Protein AF-X5DN24-F1 (afdb_monomer_lite)

Sequence (142 aa):
MTTPAQIRKAALALPDAVEVETWVFAVRGAPFATVTPEKILQTPGGEDIALDDVNGMESNALVRQGWFAVAPDELAERLRTADKAVAGQVGDLPRAIGTPATRALVERGITCLADLQGVAVDELASWHGVGPRAVRILGESR

Radius of gyration: 16.72 Å; chains: 1; bounding box: 38×26×44 Å

Foldseek 3Di:
DADLVLLVVLQVLAPQWDDPDVQFIDHPPHTAWGQDPQQWIDGVVDDTHHRVPDDSVVSSVSSVVSCLVPPDPVLNVLLVVLVPDFQPPFEQHHSQQGSQLRSLCSSVVRRDLVVCVPPDLVNLCPGPSRHPRNSVVSVVPD

Secondary structure (DSSP, 8-state):
---HHHHHHHHTTSTTEEEEETTEEEETTEEEEEE-TT-EEE-TTSPPEETTTS-HHHHHHHHHHHHHHHS-HHHHHHHHHHHH--TTSSTT--GGGHHHHHHHHHHTT--SGGGGTT--HHHHHHSTT--HHHHHHHHHH-

Organism: NCBI:txid1404245

pLDDT: mean 93.76, std 3.54, range [73.56, 98.5]

Structure (mmCIF, N/CA/C/O backbone):
data_AF-X5DN24-F1
#
_entry.id   AF-X5DN24-F1
#
loop_
_atom_site.group_PDB
_atom_site.id
_atom_site.type_symbol
_atom_site.label_atom_id
_atom_site.label_alt_id
_atom_site.label_comp_id
_atom_site.label_asym_id
_atom_site.label_entity_id
_atom_site.label_seq_id
_atom_site.pdbx_PDB_ins_code
_atom_site.Cartn_x
_atom_site.Cartn_y
_atom_site.Cartn_z
_atom_site.occupancy
_atom_site.B_iso_or_equiv
_atom_site.auth_seq_id
_atom_site.auth_comp_id
_atom_site.auth_asym_id
_atom_site.auth_atom_id
_atom_site.pdbx_PDB_model_num
ATOM 1 N N . MET A 1 1 ? 18.661 7.229 -7.196 1.00 77.56 1 MET A N 1
ATOM 2 C CA . MET A 1 1 ? 19.169 5.850 -7.161 1.00 77.56 1 MET A CA 1
ATOM 3 C C . MET A 1 1 ? 18.294 4.998 -6.260 1.00 77.56 1 MET A C 1
ATOM 5 O O . MET A 1 1 ? 18.286 5.178 -5.040 1.00 77.56 1 MET A O 1
ATOM 9 N N . THR A 1 2 ? 17.519 4.126 -6.892 1.00 91.50 2 THR A N 1
ATOM 10 C CA . THR A 1 2 ? 16.589 3.183 -6.265 1.00 91.50 2 THR A CA 1
ATOM 11 C C . THR A 1 2 ? 17.184 1.776 -6.305 1.00 91.50 2 THR A C 1
ATOM 13 O O . THR A 1 2 ? 17.982 1.449 -7.175 1.00 91.50 2 THR A O 1
ATOM 16 N N . THR A 1 3 ? 16.819 0.921 -5.357 1.00 94.62 3 THR A N 1
ATOM 17 C CA . THR A 1 3 ? 17.264 -0.477 -5.291 1.00 94.62 3 THR A CA 1
ATOM 18 C C . THR A 1 3 ? 16.116 -1.441 -5.603 1.00 94.62 3 THR A C 1
ATOM 20 O O . THR A 1 3 ? 14.968 -1.137 -5.269 1.00 94.62 3 THR A O 1
ATOM 23 N N . PRO A 1 4 ? 16.391 -2.646 -6.139 1.00 95.00 4 PRO A N 1
ATOM 24 C CA . PRO A 1 4 ? 15.361 -3.673 -6.320 1.00 95.00 4 PRO A CA 1
ATOM 25 C C . PRO A 1 4 ? 14.586 -3.984 -5.028 1.00 95.00 4 PRO A C 1
ATOM 27 O O . PRO A 1 4 ? 13.371 -4.152 -5.044 1.00 95.00 4 PRO A O 1
ATOM 30 N N . ALA A 1 5 ? 15.261 -3.965 -3.872 1.00 95.06 5 ALA A N 1
ATOM 31 C CA . ALA A 1 5 ? 14.620 -4.166 -2.572 1.00 95.06 5 ALA A CA 1
ATOM 32 C C . ALA A 1 5 ? 13.584 -3.076 -2.230 1.00 95.06 5 ALA A C 1
ATOM 34 O O . ALA A 1 5 ? 12.564 -3.373 -1.607 1.00 95.06 5 ALA A O 1
ATOM 35 N N . GLN A 1 6 ? 13.814 -1.826 -2.648 1.00 94.94 6 GLN A N 1
ATOM 36 C CA . GLN A 1 6 ? 12.824 -0.754 -2.502 1.00 94.94 6 GLN A CA 1
ATOM 37 C C . GLN A 1 6 ? 11.612 -0.986 -3.408 1.00 94.94 6 GLN A C 1
ATOM 39 O O . GLN A 1 6 ? 10.492 -0.810 -2.934 1.00 94.94 6 GLN A O 1
ATOM 44 N N . ILE A 1 7 ? 11.815 -1.466 -4.642 1.00 97.12 7 ILE A N 1
ATOM 45 C CA . ILE A 1 7 ? 10.712 -1.855 -5.536 1.00 97.12 7 ILE A CA 1
ATOM 46 C C . ILE A 1 7 ? 9.885 -2.974 -4.916 1.00 97.12 7 ILE A C 1
ATOM 48 O O . ILE A 1 7 ? 8.671 -2.844 -4.809 1.00 97.12 7 ILE A O 1
ATOM 52 N N . ARG A 1 8 ? 10.536 -4.034 -4.425 1.00 97.25 8 ARG A N 1
ATOM 53 C CA . ARG A 1 8 ? 9.859 -5.147 -3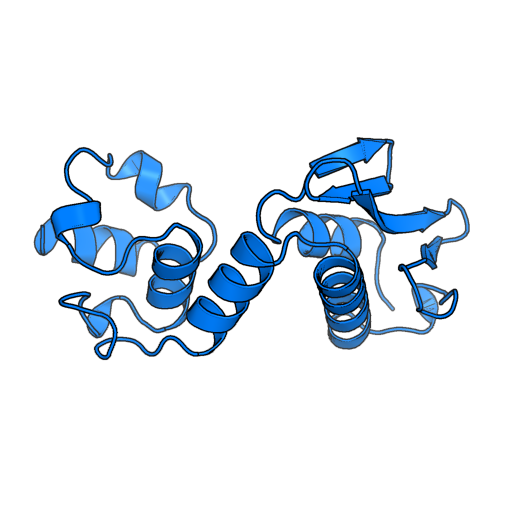.747 1.00 97.25 8 ARG A CA 1
ATOM 54 C C . ARG A 1 8 ? 9.019 -4.670 -2.572 1.00 97.25 8 ARG A C 1
ATOM 56 O O . ARG A 1 8 ? 7.861 -5.054 -2.446 1.00 97.25 8 ARG A O 1
ATOM 63 N N . LYS A 1 9 ? 9.580 -3.797 -1.732 1.00 95.12 9 LYS A N 1
ATOM 64 C CA . LYS A 1 9 ? 8.849 -3.203 -0.609 1.00 95.12 9 LYS A CA 1
ATOM 65 C C . LYS A 1 9 ? 7.635 -2.397 -1.080 1.00 95.12 9 LYS A C 1
ATOM 67 O O . LYS A 1 9 ? 6.581 -2.500 -0.463 1.00 95.12 9 LYS A O 1
ATOM 72 N N . ALA A 1 10 ? 7.784 -1.588 -2.126 1.00 94.94 10 ALA A N 1
ATOM 73 C CA . ALA A 1 10 ? 6.706 -0.759 -2.655 1.00 94.94 10 ALA A CA 1
ATOM 74 C C . ALA A 1 10 ? 5.598 -1.596 -3.309 1.00 94.94 10 ALA A C 1
ATOM 76 O O . ALA A 1 10 ? 4.422 -1.363 -3.046 1.00 94.94 10 ALA A O 1
ATOM 77 N N . ALA A 1 11 ? 5.972 -2.595 -4.109 1.00 96.81 11 ALA A N 1
ATOM 78 C CA . ALA A 1 11 ? 5.046 -3.479 -4.799 1.00 96.81 11 ALA A CA 1
ATOM 79 C C . ALA A 1 11 ? 4.228 -4.318 -3.810 1.00 96.81 11 ALA A C 1
ATOM 81 O O . ALA A 1 11 ? 3.006 -4.331 -3.894 1.00 96.81 11 ALA A O 1
ATOM 82 N N . LEU A 1 12 ? 4.879 -4.942 -2.824 1.00 95.38 12 LEU A N 1
ATOM 83 C CA . LEU A 1 12 ? 4.209 -5.775 -1.815 1.00 95.38 12 LEU A CA 1
ATOM 84 C C . LEU A 1 12 ? 3.396 -4.974 -0.784 1.00 95.38 12 LEU A C 1
ATOM 86 O O . LEU A 1 12 ? 2.680 -5.564 0.020 1.00 95.38 12 LEU A O 1
ATOM 90 N N . ALA A 1 13 ? 3.500 -3.643 -0.782 1.00 91.62 13 ALA A N 1
ATOM 91 C CA . ALA A 1 13 ? 2.627 -2.787 0.017 1.00 91.62 13 ALA A CA 1
ATOM 92 C C . ALA A 1 13 ? 1.265 -2.538 -0.655 1.00 91.62 13 ALA A C 1
ATOM 94 O O . ALA A 1 13 ? 0.364 -2.007 -0.007 1.00 91.62 13 ALA A O 1
ATOM 95 N N . LEU A 1 14 ? 1.111 -2.882 -1.939 1.00 93.44 14 LEU A N 1
ATOM 96 C CA . LEU A 1 14 ? -0.137 -2.687 -2.671 1.00 93.44 14 LEU A CA 1
ATOM 97 C C . LEU A 1 14 ? -1.133 -3.829 -2.395 1.00 93.44 14 LEU A C 1
ATOM 99 O O . LEU A 1 14 ? -0.720 -4.962 -2.138 1.00 93.44 14 LEU A O 1
ATOM 103 N N . PRO A 1 15 ? -2.451 -3.563 -2.452 1.00 91.94 15 PRO A N 1
ATOM 104 C CA . PRO A 1 15 ? -3.466 -4.578 -2.179 1.00 91.94 15 PRO A CA 1
ATOM 105 C C . PRO A 1 15 ? -3.382 -5.775 -3.138 1.00 91.94 15 PRO A C 1
ATOM 107 O O . PRO A 1 15 ? -3.169 -5.599 -4.340 1.00 91.94 15 PRO A O 1
ATOM 110 N N . ASP A 1 16 ? -3.568 -6.984 -2.598 1.00 93.12 16 ASP A N 1
ATOM 111 C CA . ASP A 1 16 ? -3.471 -8.283 -3.291 1.00 93.12 16 ASP A CA 1
ATOM 112 C C . ASP A 1 16 ? -2.184 -8.473 -4.128 1.00 93.12 16 ASP A C 1
ATOM 114 O O . ASP A 1 16 ? -2.142 -9.322 -5.024 1.00 93.12 16 ASP A O 1
ATOM 118 N N . ALA A 1 17 ? -1.134 -7.689 -3.860 1.00 96.25 17 ALA A N 1
ATOM 119 C CA . ALA A 1 17 ? 0.129 -7.802 -4.567 1.00 96.25 17 ALA A CA 1
ATOM 120 C C . ALA A 1 17 ? 0.943 -8.979 -4.029 1.00 96.25 17 ALA A C 1
ATOM 122 O O . ALA A 1 17 ? 1.188 -9.108 -2.827 1.00 96.25 17 ALA A O 1
ATOM 123 N N . VAL A 1 18 ? 1.403 -9.819 -4.946 1.00 97.06 18 VAL A N 1
ATOM 124 C CA . VAL A 1 18 ? 2.250 -10.973 -4.662 1.00 97.06 18 VAL A CA 1
ATOM 125 C C . VAL A 1 18 ? 3.462 -10.958 -5.576 1.00 97.06 18 VAL A C 1
ATOM 127 O O . VAL A 1 18 ? 3.416 -10.448 -6.693 1.00 97.06 18 VAL A O 1
ATOM 130 N N . GLU A 1 19 ? 4.555 -11.535 -5.102 1.00 97.69 19 GLU A N 1
ATOM 131 C CA . GLU A 1 19 ? 5.712 -11.835 -5.936 1.00 97.69 19 GLU A CA 1
ATOM 132 C C . GLU A 1 19 ? 5.555 -13.265 -6.461 1.00 97.69 19 GLU A C 1
ATOM 134 O O . GLU A 1 19 ? 5.602 -14.216 -5.680 1.00 97.69 19 GLU A O 1
ATOM 139 N N . VAL A 1 20 ? 5.280 -13.406 -7.759 1.00 96.75 20 VAL A N 1
ATOM 140 C CA . VAL A 1 20 ? 4.996 -14.709 -8.396 1.00 96.75 20 VAL A CA 1
ATOM 141 C C . VAL A 1 20 ? 6.267 -15.415 -8.853 1.00 96.75 20 VAL A C 1
ATOM 143 O O . VAL A 1 20 ? 6.353 -16.638 -8.806 1.00 96.75 20 VAL A O 1
ATOM 146 N N . GLU A 1 21 ? 7.269 -14.632 -9.232 1.00 94.75 21 GLU A N 1
ATOM 147 C CA . GLU A 1 21 ? 8.629 -15.059 -9.533 1.00 94.75 21 GLU A CA 1
ATOM 148 C C . GLU A 1 21 ? 9.586 -14.016 -8.961 1.00 94.75 21 GLU A C 1
ATOM 150 O O . GLU A 1 21 ? 9.171 -12.915 -8.599 1.00 94.75 21 GLU A O 1
ATOM 155 N N . THR A 1 22 ? 10.874 -14.345 -8.867 1.00 95.44 22 THR A N 1
ATOM 156 C CA . THR A 1 22 ? 11.867 -13.409 -8.322 1.00 95.44 22 THR A CA 1
ATOM 157 C C . THR A 1 22 ? 11.834 -12.097 -9.106 1.00 95.44 22 THR A C 1
ATOM 159 O O . THR A 1 22 ? 12.113 -12.094 -10.302 1.00 95.44 22 THR A O 1
ATOM 162 N N . TRP A 1 23 ? 11.495 -11.003 -8.418 1.00 97.31 23 TRP A N 1
ATOM 163 C CA . TRP A 1 23 ? 11.319 -9.659 -8.985 1.00 97.31 23 TRP A CA 1
ATOM 164 C C . TRP A 1 23 ? 10.133 -9.451 -9.937 1.00 97.31 23 TRP A C 1
ATOM 166 O O . TRP A 1 23 ? 10.065 -8.396 -10.568 1.00 97.31 23 TRP A O 1
ATOM 176 N N . VAL A 1 24 ? 9.186 -10.389 -10.008 1.00 98.06 24 VAL A N 1
ATOM 177 C CA . VAL A 1 24 ? 7.940 -10.250 -10.778 1.00 98.06 24 VAL A CA 1
ATOM 178 C C . VAL A 1 24 ? 6.771 -10.094 -9.813 1.00 98.06 24 VAL A C 1
ATOM 180 O O . VAL A 1 24 ? 6.404 -11.027 -9.094 1.00 98.06 24 VAL A O 1
ATOM 183 N N . PHE A 1 25 ? 6.163 -8.911 -9.814 1.00 98.50 25 PHE A N 1
ATOM 184 C CA . PHE A 1 25 ? 5.051 -8.562 -8.939 1.00 98.50 25 PHE A CA 1
ATOM 185 C C . PHE A 1 25 ? 3.743 -8.553 -9.718 1.00 98.50 25 PHE A C 1
ATOM 187 O O . PHE A 1 25 ? 3.632 -7.911 -10.766 1.00 98.50 25 PHE A O 1
ATOM 194 N N . ALA A 1 26 ? 2.746 -9.254 -9.190 1.00 98.25 26 ALA A N 1
ATOM 195 C CA . ALA A 1 26 ? 1.444 -9.413 -9.811 1.00 98.25 26 ALA A CA 1
ATOM 196 C C . ALA A 1 26 ? 0.311 -9.128 -8.825 1.00 98.25 26 ALA A C 1
ATOM 198 O O . ALA A 1 26 ? 0.444 -9.341 -7.621 1.00 98.25 26 ALA A O 1
ATOM 199 N N . VAL A 1 27 ? -0.822 -8.674 -9.353 1.00 97.88 27 VAL A N 1
ATOM 200 C CA . VAL A 1 27 ? -2.082 -8.520 -8.625 1.00 97.88 27 VAL A CA 1
ATOM 201 C C . VAL A 1 27 ? -3.110 -9.423 -9.288 1.00 97.88 27 VAL A C 1
ATOM 203 O O . VAL A 1 27 ? -3.334 -9.345 -10.493 1.00 97.88 27 VAL A O 1
ATOM 206 N N . ARG A 1 28 ? -3.682 -10.356 -8.520 1.00 94.88 28 ARG A N 1
ATOM 207 C CA . ARG A 1 28 ? -4.612 -11.389 -9.030 1.00 94.88 28 ARG A CA 1
ATOM 208 C C . ARG A 1 28 ? -4.122 -12.105 -10.301 1.00 94.88 28 ARG A C 1
ATOM 210 O O . ARG A 1 28 ? -4.893 -12.373 -11.216 1.00 94.88 28 ARG A O 1
ATOM 217 N N . GLY A 1 29 ? -2.824 -12.411 -10.345 1.00 95.06 29 GLY A N 1
ATOM 218 C CA . GLY A 1 29 ? -2.177 -13.103 -11.464 1.00 95.06 29 GLY A CA 1
ATOM 219 C C . GLY A 1 29 ? -1.773 -12.212 -12.643 1.00 95.06 29 GLY A C 1
ATOM 220 O O . GLY A 1 29 ? -1.098 -12.705 -13.540 1.00 95.06 29 GLY A O 1
ATOM 221 N N . ALA A 1 30 ? -2.119 -10.920 -12.643 1.00 97.25 30 ALA A N 1
ATOM 222 C CA . ALA A 1 30 ? -1.690 -9.967 -13.664 1.00 97.25 30 ALA A CA 1
ATOM 223 C C . ALA A 1 30 ? -0.390 -9.254 -13.235 1.00 97.25 30 ALA A C 1
ATOM 225 O O . ALA A 1 30 ? -0.408 -8.544 -12.222 1.00 97.25 30 ALA A O 1
ATOM 226 N N . PRO A 1 31 ? 0.736 -9.421 -13.958 1.00 97.81 31 PRO A N 1
ATOM 227 C CA . PRO A 1 31 ? 1.982 -8.722 -13.655 1.00 97.81 31 PRO A CA 1
ATOM 228 C C . PRO A 1 31 ? 1.821 -7.209 -13.799 1.00 97.81 31 PRO A C 1
ATOM 230 O O . PRO A 1 31 ? 1.294 -6.730 -14.802 1.00 97.81 31 PRO A O 1
ATOM 233 N N . PHE A 1 32 ? 2.302 -6.461 -12.811 1.00 98.31 32 PHE A N 1
ATOM 234 C CA . PHE A 1 32 ? 2.206 -5.001 -12.781 1.00 98.31 32 PHE A CA 1
ATOM 235 C C . PHE A 1 32 ? 3.546 -4.286 -12.587 1.00 98.31 32 PHE A C 1
ATOM 237 O O . PHE A 1 32 ? 3.651 -3.093 -12.868 1.00 98.31 32 PHE A O 1
ATOM 244 N N . ALA A 1 33 ? 4.567 -4.997 -12.111 1.00 98.25 33 ALA A N 1
ATOM 245 C CA . ALA A 1 33 ? 5.932 -4.500 -12.033 1.00 98.25 33 ALA A CA 1
ATOM 246 C C . ALA A 1 33 ? 6.911 -5.672 -12.136 1.00 98.25 33 ALA A C 1
ATOM 248 O O . ALA A 1 33 ? 6.738 -6.679 -11.452 1.00 98.25 33 ALA A O 1
ATOM 249 N N . THR A 1 34 ? 7.947 -5.528 -12.956 1.00 98.25 34 THR A N 1
ATOM 250 C CA . THR A 1 34 ? 9.056 -6.487 -13.053 1.00 98.25 34 THR A CA 1
ATOM 251 C C . THR A 1 34 ? 10.379 -5.745 -12.925 1.00 98.25 34 THR A C 1
ATOM 253 O O . THR A 1 34 ? 10.526 -4.672 -13.507 1.00 98.25 34 THR A O 1
ATOM 256 N N . VAL A 1 35 ? 11.334 -6.285 -12.163 1.00 97.94 35 VAL A N 1
ATOM 257 C CA . VAL A 1 35 ? 12.716 -5.776 -12.141 1.00 97.94 35 VAL A CA 1
ATOM 258 C C . VAL A 1 35 ? 13.641 -6.794 -12.792 1.00 97.94 35 VAL A C 1
ATOM 260 O O . VAL A 1 35 ? 13.784 -7.909 -12.294 1.00 97.94 35 VAL A O 1
ATOM 263 N N . THR A 1 36 ? 14.286 -6.414 -13.894 1.00 97.00 36 THR A N 1
ATOM 264 C CA . THR A 1 36 ? 15.233 -7.296 -14.590 1.00 97.00 36 THR A CA 1
ATOM 265 C C . THR A 1 36 ? 16.566 -7.409 -13.829 1.00 97.00 36 THR A C 1
ATOM 267 O O . THR A 1 36 ? 16.873 -6.563 -12.977 1.00 97.00 36 THR A O 1
ATOM 270 N N . PRO A 1 37 ? 17.411 -8.416 -14.131 1.00 95.12 37 PRO A N 1
ATOM 271 C CA . PRO A 1 37 ? 18.764 -8.519 -13.573 1.00 95.12 37 PRO A CA 1
ATOM 272 C C . PRO A 1 37 ? 19.636 -7.276 -13.820 1.00 95.12 37 PRO A C 1
ATOM 274 O O . PRO A 1 37 ? 20.472 -6.930 -12.985 1.00 95.12 37 PRO A O 1
ATOM 277 N N . GLU A 1 38 ? 19.398 -6.565 -14.922 1.00 96.06 38 GLU A N 1
ATOM 278 C CA . GLU A 1 38 ? 20.060 -5.310 -15.306 1.00 96.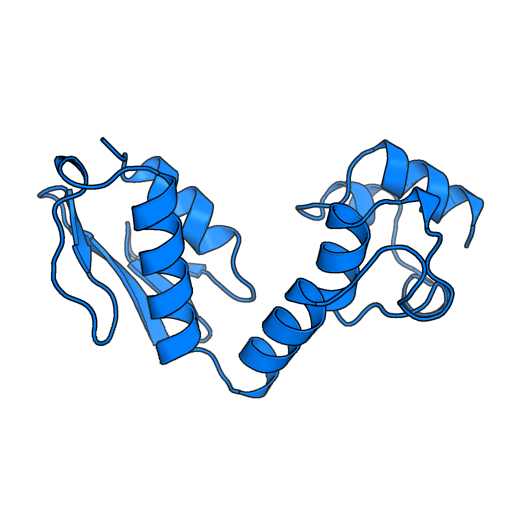06 38 GLU A CA 1
ATOM 279 C C . GLU A 1 38 ? 19.526 -4.090 -14.536 1.00 96.06 38 GLU A C 1
ATOM 281 O O . GLU A 1 38 ? 19.898 -2.958 -14.838 1.00 96.06 38 GLU A O 1
ATOM 286 N N . LYS A 1 39 ? 18.680 -4.306 -13.517 1.00 96.00 39 LYS A N 1
ATOM 287 C CA . LYS A 1 39 ? 18.021 -3.267 -12.712 1.00 96.00 39 LYS A CA 1
ATOM 288 C C . LYS A 1 39 ? 17.144 -2.333 -13.545 1.00 96.00 39 LYS A C 1
ATOM 290 O O . LYS A 1 39 ? 17.129 -1.123 -13.316 1.00 96.00 39 LYS A O 1
ATOM 295 N N . ILE A 1 40 ? 16.387 -2.894 -14.476 1.00 97.62 40 ILE A N 1
ATOM 296 C CA . ILE A 1 40 ? 15.385 -2.157 -15.245 1.00 97.62 40 ILE A CA 1
ATOM 297 C C . ILE A 1 40 ? 14.013 -2.446 -14.640 1.00 97.62 40 ILE A C 1
ATOM 299 O O . ILE A 1 40 ? 13.658 -3.608 -14.454 1.00 97.62 40 ILE A O 1
ATOM 303 N N . LEU A 1 41 ? 13.263 -1.397 -14.301 1.00 97.75 41 LEU A N 1
ATOM 304 C CA . LEU A 1 41 ? 11.863 -1.484 -13.899 1.00 97.75 41 LEU A CA 1
ATOM 305 C C . LEU A 1 41 ? 10.980 -1.444 -15.144 1.00 97.75 41 LEU A C 1
ATOM 307 O O . LEU A 1 41 ? 11.023 -0.476 -15.900 1.00 97.75 41 LEU A O 1
ATOM 311 N N . GLN A 1 42 ? 10.147 -2.466 -15.295 1.00 98.12 42 GLN A N 1
ATOM 312 C CA . GLN A 1 42 ? 9.151 -2.576 -16.354 1.00 98.12 42 GLN A CA 1
ATOM 313 C C . GLN A 1 42 ? 7.755 -2.574 -15.728 1.00 98.12 42 GLN A C 1
ATOM 315 O O . GLN A 1 42 ? 7.498 -3.321 -14.777 1.00 98.12 42 GLN A O 1
ATOM 320 N N . THR A 1 43 ? 6.845 -1.752 -16.250 1.00 97.75 43 THR A N 1
ATOM 321 C CA . THR A 1 43 ? 5.443 -1.685 -15.809 1.00 97.75 43 THR A CA 1
ATOM 322 C C . THR A 1 43 ? 4.498 -1.687 -17.017 1.00 97.75 43 THR A C 1
ATOM 324 O O . THR A 1 43 ? 4.865 -1.201 -18.088 1.00 97.75 43 THR A O 1
ATOM 327 N N . PRO A 1 44 ? 3.272 -2.232 -16.901 1.00 95.94 44 PRO A N 1
ATOM 328 C CA . PRO A 1 44 ? 2.314 -2.236 -18.002 1.00 95.94 44 PRO A CA 1
ATOM 329 C C . PRO A 1 44 ? 2.000 -0.824 -18.505 1.00 95.94 44 PRO A C 1
ATOM 331 O O . PRO A 1 44 ? 1.562 0.035 -17.740 1.00 95.94 44 PRO A O 1
ATOM 334 N N . GLY A 1 45 ? 2.213 -0.592 -19.803 1.00 89.81 45 GLY A N 1
ATOM 335 C CA . GLY A 1 45 ? 1.982 0.708 -20.440 1.00 89.81 45 GLY A CA 1
ATOM 336 C C . GLY A 1 45 ? 2.977 1.806 -20.044 1.00 89.81 45 GLY A C 1
ATOM 337 O O . GLY A 1 45 ? 2.768 2.957 -20.424 1.00 89.81 45 GLY A O 1
ATOM 338 N N . GLY A 1 46 ? 4.023 1.471 -19.283 1.00 90.25 46 GLY A N 1
ATOM 339 C CA . GLY A 1 46 ? 5.144 2.351 -18.966 1.00 90.25 46 GLY A CA 1
ATOM 340 C C . GLY A 1 46 ? 6.349 2.104 -19.872 1.00 90.25 46 GLY A C 1
ATOM 341 O O . GLY A 1 46 ? 6.396 1.127 -20.618 1.00 90.25 46 GLY A O 1
ATOM 342 N N . GLU A 1 47 ? 7.324 3.004 -19.796 1.00 93.12 47 GLU A N 1
ATOM 343 C CA . GLU A 1 47 ? 8.640 2.806 -20.402 1.00 93.12 47 GLU A CA 1
ATOM 344 C C . GLU A 1 47 ? 9.543 1.992 -19.466 1.00 93.12 47 GLU A C 1
ATOM 346 O O . GLU A 1 47 ? 9.406 2.045 -18.241 1.00 93.12 47 GLU A O 1
ATOM 351 N N . ASP A 1 48 ? 10.486 1.264 -20.057 1.00 96.62 48 ASP A N 1
ATOM 352 C CA . ASP A 1 48 ? 11.531 0.546 -19.335 1.00 96.62 48 ASP A CA 1
ATOM 353 C C . ASP A 1 48 ? 12.533 1.552 -18.758 1.00 96.62 48 ASP A C 1
ATOM 355 O O . ASP A 1 48 ? 13.196 2.281 -19.498 1.00 96.62 48 ASP A O 1
ATOM 359 N N . ILE A 1 49 ? 12.650 1.601 -17.430 1.00 96.56 49 ILE A N 1
ATOM 360 C CA . ILE A 1 49 ? 13.441 2.628 -16.741 1.00 96.56 49 ILE A CA 1
ATOM 361 C C . ILE A 1 49 ? 1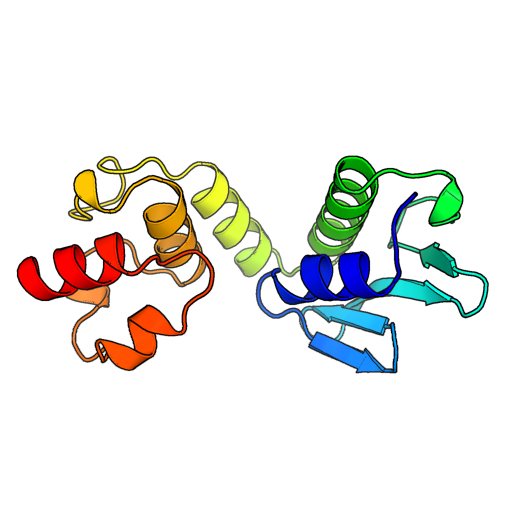4.508 1.980 -15.861 1.00 96.56 49 ILE A C 1
ATOM 363 O O . ILE A 1 49 ? 14.208 1.136 -15.016 1.00 96.56 49 ILE A O 1
ATOM 367 N N . ALA A 1 50 ? 15.764 2.402 -16.011 1.00 97.06 50 ALA A N 1
ATOM 368 C CA . ALA A 1 50 ? 16.840 1.953 -15.136 1.00 97.06 50 ALA A CA 1
ATOM 369 C C . ALA A 1 50 ? 16.642 2.489 -13.708 1.00 97.06 50 ALA A C 1
ATOM 371 O O . ALA A 1 50 ? 16.406 3.678 -13.489 1.00 97.06 50 ALA A O 1
ATOM 372 N N . LEU A 1 51 ? 16.788 1.624 -12.701 1.00 96.06 51 LEU A N 1
ATOM 373 C CA . LEU A 1 51 ? 16.613 2.001 -11.292 1.00 96.06 51 LEU A CA 1
ATOM 374 C C . LEU A 1 51 ? 17.633 3.040 -10.802 1.00 96.06 51 LEU A C 1
ATOM 376 O O . LEU A 1 51 ? 17.382 3.736 -9.809 1.00 96.06 51 LEU A O 1
ATOM 380 N N . ASP A 1 52 ? 18.773 3.148 -11.483 1.00 95.62 52 ASP A N 1
ATOM 381 C CA . ASP A 1 52 ? 19.798 4.137 -11.168 1.00 95.62 52 ASP A CA 1
ATOM 382 C C . ASP A 1 52 ? 19.356 5.563 -11.562 1.00 95.62 52 ASP A C 1
ATOM 384 O O . ASP A 1 52 ? 19.699 6.514 -10.850 1.00 95.62 52 ASP A O 1
ATOM 388 N N . ASP A 1 53 ? 18.483 5.686 -12.570 1.00 95.81 53 ASP A N 1
ATOM 389 C CA . ASP A 1 53 ? 17.983 6.956 -13.120 1.00 95.81 53 ASP A CA 1
ATOM 390 C C . ASP A 1 53 ? 16.744 7.501 -12.397 1.00 95.81 53 ASP A C 1
ATOM 392 O O . ASP A 1 53 ? 16.367 8.653 -12.595 1.00 95.81 53 ASP A O 1
ATOM 396 N N . VAL A 1 54 ? 16.129 6.708 -11.515 1.00 94.81 54 VAL A N 1
ATOM 397 C CA . VAL A 1 54 ? 14.957 7.123 -10.732 1.00 94.81 54 VAL A CA 1
ATOM 398 C C . VAL A 1 54 ? 15.239 7.189 -9.241 1.00 94.81 54 VAL A C 1
ATOM 400 O O . VAL A 1 54 ? 16.033 6.434 -8.653 1.00 94.81 54 VAL A O 1
ATOM 403 N N . ASN A 1 55 ? 14.555 8.110 -8.577 1.00 94.44 55 ASN A N 1
ATOM 404 C CA . ASN A 1 55 ? 14.518 8.163 -7.125 1.00 94.44 55 ASN A CA 1
ATOM 405 C C . ASN A 1 55 ? 13.393 7.278 -6.550 1.00 94.44 55 ASN A C 1
ATOM 407 O O . ASN A 1 55 ? 12.559 6.715 -7.264 1.00 94.44 55 ASN A O 1
ATOM 411 N N . GLY A 1 56 ? 13.382 7.134 -5.222 1.00 91.88 56 GLY A N 1
ATOM 412 C CA . GLY A 1 56 ? 12.412 6.279 -4.535 1.00 91.88 56 GLY A CA 1
ATOM 413 C C . GLY A 1 56 ? 10.958 6.735 -4.703 1.00 91.88 56 GLY A C 1
ATOM 414 O O . GLY A 1 56 ? 10.054 5.914 -4.671 1.00 91.88 56 GLY A O 1
ATOM 415 N N . MET A 1 57 ? 10.707 8.032 -4.887 1.00 92.88 57 MET A N 1
ATOM 416 C CA . MET A 1 57 ? 9.353 8.549 -5.095 1.00 92.88 57 MET A CA 1
ATOM 417 C C . MET A 1 57 ? 8.856 8.240 -6.508 1.00 92.88 57 MET A C 1
ATOM 419 O O . MET A 1 57 ? 7.739 7.756 -6.664 1.00 92.88 57 MET A O 1
ATOM 423 N N . GLU A 1 58 ? 9.696 8.479 -7.513 1.00 95.50 58 GLU A N 1
ATOM 424 C CA . GLU A 1 58 ? 9.384 8.215 -8.922 1.00 95.50 58 GLU A CA 1
ATOM 425 C C . GLU A 1 58 ? 9.141 6.726 -9.159 1.00 95.50 58 GLU A C 1
ATOM 427 O O . GLU A 1 58 ? 8.112 6.342 -9.706 1.00 95.50 58 GLU A O 1
ATOM 432 N N . SER A 1 59 ? 10.032 5.872 -8.659 1.00 95.75 59 SER A N 1
ATOM 433 C CA . SER A 1 59 ? 9.867 4.420 -8.759 1.00 95.75 59 SER A CA 1
ATOM 434 C C . SER A 1 59 ? 8.610 3.915 -8.046 1.00 95.75 59 SER A C 1
ATOM 436 O O . SER A 1 59 ? 7.869 3.116 -8.615 1.00 95.75 59 SER A O 1
ATOM 438 N N . ASN A 1 60 ? 8.302 4.415 -6.845 1.00 95.44 60 ASN A N 1
ATOM 439 C CA . ASN A 1 60 ? 7.049 4.078 -6.164 1.00 95.44 60 ASN A CA 1
ATOM 440 C C . ASN A 1 60 ? 5.821 4.503 -6.983 1.00 95.44 60 ASN A C 1
ATOM 442 O O . ASN A 1 60 ? 4.834 3.766 -7.032 1.00 95.44 60 ASN A O 1
ATOM 446 N N . ALA A 1 61 ? 5.870 5.679 -7.616 1.00 95.31 61 ALA A N 1
ATOM 447 C CA . ALA A 1 61 ? 4.789 6.167 -8.466 1.00 95.31 61 ALA A CA 1
ATOM 448 C C . ALA A 1 61 ? 4.600 5.274 -9.701 1.00 95.31 61 ALA A C 1
ATOM 450 O O . ALA A 1 61 ? 3.468 4.898 -9.996 1.00 95.31 61 ALA A O 1
ATOM 451 N N . LEU A 1 62 ? 5.690 4.862 -10.354 1.00 96.69 62 LEU A N 1
ATOM 452 C CA . LEU A 1 62 ? 5.663 3.945 -11.499 1.00 96.69 62 LEU A CA 1
ATOM 453 C C . LEU A 1 62 ? 5.087 2.576 -11.121 1.00 96.69 62 LEU A C 1
ATOM 455 O O . LEU A 1 62 ? 4.204 2.070 -11.808 1.00 96.69 62 LEU A O 1
ATOM 459 N N . VAL A 1 63 ? 5.526 2.001 -9.996 1.00 97.31 63 VAL A N 1
ATOM 460 C CA . VAL A 1 63 ? 4.996 0.727 -9.475 1.00 97.31 63 VAL A CA 1
ATOM 461 C C . VAL A 1 63 ? 3.496 0.839 -9.191 1.00 97.31 63 VAL A C 1
ATOM 463 O O . VAL A 1 63 ? 2.719 -0.036 -9.573 1.00 97.31 63 VAL A O 1
ATOM 466 N N . ARG A 1 64 ? 3.066 1.940 -8.560 1.00 96.06 64 ARG A N 1
ATOM 467 C CA . ARG A 1 64 ? 1.648 2.198 -8.274 1.00 96.06 64 ARG A CA 1
ATOM 468 C C . ARG A 1 64 ? 0.831 2.383 -9.554 1.00 96.06 64 ARG A C 1
ATOM 470 O O . ARG A 1 64 ? -0.282 1.871 -9.633 1.00 96.06 64 ARG A O 1
ATOM 477 N N . GLN A 1 65 ? 1.367 3.086 -10.550 1.00 96.38 65 GLN A N 1
ATOM 478 C CA . GLN A 1 65 ? 0.732 3.251 -11.857 1.00 96.38 65 GLN A CA 1
ATOM 479 C C . GLN A 1 65 ? 0.571 1.904 -12.568 1.00 96.38 65 GLN A C 1
ATOM 481 O O . GLN A 1 65 ? -0.524 1.605 -13.038 1.00 96.38 65 GLN A O 1
ATOM 486 N N . GLY A 1 66 ? 1.623 1.080 -12.587 1.00 97.50 66 GLY A N 1
ATOM 487 C CA . GLY A 1 66 ? 1.571 -0.269 -13.145 1.00 97.50 66 GLY A CA 1
ATOM 488 C C . GLY A 1 66 ? 0.486 -1.113 -12.481 1.00 97.50 66 GLY A C 1
ATOM 489 O O . GLY A 1 66 ? -0.302 -1.754 -13.171 1.00 97.50 66 GLY A O 1
ATOM 490 N N . TRP A 1 67 ? 0.375 -1.051 -11.149 1.00 97.81 67 TRP A N 1
ATOM 491 C CA . TRP A 1 67 ? -0.690 -1.741 -10.415 1.00 97.81 67 TRP A CA 1
ATOM 492 C C . TRP A 1 67 ? -2.079 -1.256 -10.830 1.00 97.81 67 TRP A C 1
ATOM 494 O O . TRP A 1 67 ? -2.924 -2.077 -11.165 1.00 97.81 67 TRP A O 1
ATOM 504 N N . PHE A 1 68 ? -2.315 0.059 -10.899 1.00 96.75 68 PHE A N 1
ATOM 505 C CA . PHE A 1 68 ? -3.610 0.594 -11.342 1.00 96.75 68 PHE A CA 1
ATOM 506 C C . PHE A 1 68 ? -3.957 0.247 -12.793 1.00 96.75 68 PHE A C 1
ATOM 508 O O . PHE A 1 68 ? -5.139 0.210 -13.123 1.00 96.75 68 PHE A O 1
ATOM 515 N N . ALA A 1 69 ? -2.961 0.004 -13.647 1.00 96.62 69 ALA A N 1
ATOM 516 C CA . ALA A 1 69 ? -3.183 -0.365 -15.041 1.00 96.62 69 ALA A CA 1
ATOM 517 C C . ALA A 1 69 ? -3.772 -1.777 -15.204 1.00 96.62 69 ALA A C 1
ATOM 519 O O . ALA A 1 69 ? -4.422 -2.043 -16.212 1.00 96.62 69 ALA A O 1
ATOM 520 N N . VAL A 1 70 ? -3.552 -2.675 -14.235 1.00 97.56 70 VAL A N 1
ATOM 521 C CA . VAL A 1 70 ? -3.988 -4.084 -14.323 1.00 97.56 70 VAL A CA 1
ATOM 522 C C . VAL A 1 70 ? -4.838 -4.558 -13.140 1.00 97.56 70 VAL A C 1
ATOM 524 O O . VAL A 1 70 ? -5.382 -5.661 -13.181 1.00 97.56 70 VAL A O 1
ATOM 527 N N . ALA A 1 71 ? -4.961 -3.759 -12.078 1.00 96.50 71 ALA A N 1
ATOM 528 C CA . ALA A 1 71 ? -5.765 -4.104 -10.915 1.00 96.50 71 ALA A CA 1
ATOM 529 C C . ALA A 1 71 ? -7.258 -4.208 -11.278 1.00 96.50 71 ALA A C 1
ATOM 531 O O . ALA A 1 71 ? -7.769 -3.363 -12.015 1.00 96.50 71 ALA A O 1
ATOM 532 N N . PRO A 1 72 ? -7.992 -5.187 -10.716 1.00 95.81 72 PRO A N 1
ATOM 533 C CA . PRO A 1 72 ? -9.444 -5.252 -10.861 1.00 95.81 72 PRO A CA 1
ATOM 534 C C . PRO A 1 72 ? -10.125 -3.968 -10.370 1.00 95.81 72 PRO A C 1
ATOM 536 O O . PRO A 1 72 ? -9.727 -3.424 -9.337 1.00 95.81 72 PRO A O 1
ATOM 539 N N . ASP A 1 73 ? -11.197 -3.540 -11.045 1.00 93.94 73 ASP A N 1
ATOM 540 C CA . ASP A 1 73 ? -11.897 -2.277 -10.754 1.00 93.94 73 ASP A CA 1
ATOM 541 C C . ASP A 1 73 ? -12.310 -2.132 -9.285 1.00 93.94 73 ASP A C 1
ATOM 543 O O . ASP A 1 73 ? -12.109 -1.077 -8.686 1.00 93.94 73 ASP A O 1
ATOM 547 N N . GLU A 1 74 ? -12.830 -3.204 -8.678 1.00 93.12 74 GLU A N 1
ATOM 548 C CA . GLU A 1 74 ? -13.214 -3.230 -7.262 1.00 93.12 74 GLU A CA 1
ATOM 549 C C . GLU A 1 74 ? -12.025 -2.899 -6.347 1.00 93.12 74 GLU A C 1
ATOM 551 O O . GLU A 1 74 ? -12.127 -2.084 -5.429 1.00 93.12 74 GLU A O 1
ATOM 556 N N . LEU A 1 75 ? -10.874 -3.516 -6.610 1.00 93.19 75 LEU A N 1
ATOM 557 C CA . LEU A 1 75 ? -9.678 -3.351 -5.794 1.00 93.19 75 LEU A CA 1
ATOM 558 C C . LEU A 1 75 ? -9.057 -1.969 -6.009 1.00 93.19 75 LEU A C 1
ATOM 560 O O . LEU A 1 75 ? -8.655 -1.306 -5.049 1.00 93.19 75 LEU A O 1
ATOM 564 N N . ALA A 1 76 ? -9.028 -1.513 -7.261 1.00 94.44 76 ALA A N 1
ATOM 565 C CA . ALA A 1 76 ? -8.579 -0.177 -7.610 1.00 94.44 76 ALA A CA 1
ATOM 566 C C . ALA A 1 76 ? -9.445 0.894 -6.933 1.00 94.44 76 ALA A C 1
ATOM 568 O O . ALA A 1 76 ? -8.911 1.853 -6.373 1.00 94.44 76 ALA A O 1
ATOM 569 N N . GLU A 1 77 ? -10.768 0.721 -6.920 1.00 93.44 77 GLU A N 1
ATOM 570 C CA . GLU A 1 77 ? -11.675 1.677 -6.288 1.00 93.44 77 GLU A CA 1
ATOM 571 C C . GLU A 1 77 ? -11.559 1.682 -4.764 1.00 93.44 77 GLU A C 1
ATOM 573 O O . GLU A 1 77 ? -11.564 2.754 -4.151 1.00 93.44 77 GLU A O 1
ATOM 578 N N . ARG A 1 78 ? -11.345 0.518 -4.142 1.00 90.44 78 ARG A N 1
ATOM 579 C CA . ARG A 1 78 ? -11.021 0.433 -2.710 1.00 90.44 78 ARG A CA 1
ATOM 580 C C . ARG A 1 78 ? -9.769 1.235 -2.367 1.00 90.44 78 ARG A C 1
ATOM 582 O O . ARG A 1 78 ? -9.799 2.032 -1.429 1.00 90.44 78 ARG A O 1
ATOM 589 N N . LEU A 1 79 ? -8.696 1.088 -3.146 1.00 92.25 79 LEU A N 1
ATOM 590 C CA . LEU A 1 79 ? -7.460 1.837 -2.914 1.00 92.25 79 LEU A CA 1
ATOM 591 C C . LEU A 1 79 ? -7.648 3.349 -3.141 1.00 92.25 79 LEU A C 1
ATOM 593 O O . LEU A 1 79 ? -7.175 4.151 -2.339 1.00 92.25 79 LEU A O 1
ATOM 597 N N . ARG A 1 80 ? -8.398 3.763 -4.174 1.00 93.44 80 ARG A N 1
ATOM 598 C CA . ARG A 1 80 ? -8.731 5.187 -4.398 1.00 93.44 80 ARG A CA 1
ATOM 599 C C . ARG A 1 80 ? -9.580 5.771 -3.272 1.00 93.44 80 ARG A C 1
ATOM 601 O O . ARG A 1 80 ? -9.394 6.931 -2.899 1.00 93.44 80 ARG A O 1
ATOM 608 N N . THR A 1 81 ? -10.513 4.986 -2.742 1.00 92.19 81 THR A N 1
ATOM 609 C CA . THR A 1 81 ? -11.344 5.380 -1.600 1.00 92.19 81 THR A CA 1
ATOM 610 C C . THR A 1 81 ? -10.474 5.573 -0.364 1.00 92.19 81 THR A C 1
ATOM 612 O O . THR A 1 81 ? -10.574 6.601 0.308 1.00 92.19 81 THR A O 1
ATOM 615 N N . ALA A 1 82 ? -9.552 4.645 -0.114 1.00 91.00 82 ALA A N 1
ATOM 616 C CA . ALA A 1 82 ? -8.601 4.768 0.977 1.00 91.00 82 ALA A CA 1
ATOM 617 C C . ALA A 1 82 ? -7.671 5.976 0.829 1.00 91.00 82 ALA A C 1
ATOM 619 O O . ALA A 1 82 ? -7.488 6.713 1.792 1.00 91.00 82 ALA A O 1
ATOM 620 N N . ASP A 1 83 ? -7.141 6.263 -0.360 1.00 91.19 83 ASP A N 1
ATOM 621 C CA . ASP A 1 83 ? -6.296 7.446 -0.583 1.00 91.19 83 ASP A CA 1
ATOM 622 C C . ASP A 1 83 ? -7.003 8.755 -0.196 1.00 91.19 83 ASP A C 1
ATOM 624 O O . ASP A 1 83 ? -6.388 9.673 0.364 1.00 91.19 83 ASP A O 1
ATOM 628 N N . LYS A 1 84 ? -8.312 8.832 -0.454 1.00 91.94 84 LYS A N 1
ATOM 629 C CA . LYS A 1 84 ? -9.160 9.981 -0.111 1.00 91.94 84 LYS A CA 1
ATOM 630 C C . LYS A 1 84 ? -9.584 10.005 1.358 1.00 91.94 84 LYS A C 1
ATOM 632 O O . LYS A 1 84 ? -10.046 11.045 1.822 1.00 91.94 84 LYS A O 1
ATOM 637 N N . ALA A 1 85 ? -9.432 8.905 2.093 1.00 93.00 85 ALA A N 1
ATOM 638 C CA . ALA A 1 85 ? -9.871 8.813 3.476 1.00 93.00 85 ALA A CA 1
ATOM 639 C C . ALA A 1 85 ? -9.096 9.778 4.384 1.00 93.00 85 ALA A C 1
ATOM 641 O O . ALA A 1 85 ? -7.863 9.864 4.353 1.00 93.00 85 ALA A O 1
ATOM 642 N N . VAL A 1 86 ? -9.846 10.479 5.234 1.00 92.56 86 VAL A N 1
ATOM 643 C CA . VAL A 1 86 ? -9.335 11.429 6.223 1.00 92.56 86 VAL A CA 1
ATOM 644 C C . VAL A 1 86 ? -9.769 10.969 7.609 1.00 92.56 86 VAL A C 1
ATOM 646 O O . VAL A 1 86 ? -10.915 10.576 7.823 1.00 92.56 86 VAL A O 1
ATOM 649 N N . ALA A 1 87 ? -8.850 11.028 8.572 1.00 91.75 87 ALA A N 1
ATOM 650 C CA . ALA A 1 87 ? -9.135 10.622 9.942 1.00 91.75 87 ALA A CA 1
ATOM 651 C C . ALA A 1 87 ? -10.301 11.423 10.543 1.00 91.75 87 ALA A C 1
ATOM 653 O O . ALA A 1 87 ? -10.282 12.657 10.539 1.00 91.75 87 ALA A O 1
ATOM 654 N N . GLY A 1 88 ? -11.286 10.716 11.101 1.00 91.00 88 GLY A N 1
ATOM 655 C CA . GLY A 1 88 ? -12.510 11.306 11.649 1.00 91.00 88 GLY A CA 1
ATOM 656 C C . GLY A 1 88 ? -13.565 11.693 10.608 1.00 91.00 88 GLY A C 1
ATOM 657 O O . GLY A 1 88 ? -14.520 12.374 10.963 1.00 91.00 88 GLY A O 1
ATOM 658 N N . GLN A 1 89 ? -13.390 11.303 9.341 1.00 93.25 89 GLN A N 1
ATOM 659 C CA . GLN A 1 89 ? -14.388 11.473 8.272 1.00 93.25 89 GLN A CA 1
ATOM 660 C C . GLN A 1 89 ? -14.854 10.134 7.674 1.00 93.25 89 GLN A C 1
ATOM 662 O O . GLN A 1 89 ? -15.559 10.121 6.670 1.00 93.25 89 GLN A O 1
ATOM 667 N N . VAL A 1 90 ? -14.454 9.009 8.272 1.00 93.25 90 VAL A N 1
ATOM 668 C CA . VAL A 1 90 ? -14.826 7.657 7.839 1.00 93.25 90 VAL A CA 1
ATOM 669 C C . VAL A 1 90 ? -15.622 6.998 8.960 1.00 93.25 90 VAL A C 1
ATOM 671 O O . VAL A 1 90 ? -15.043 6.660 9.989 1.00 93.25 90 VAL A O 1
ATOM 674 N N . GLY A 1 91 ? -16.936 6.861 8.761 1.00 91.62 91 GLY A N 1
ATOM 675 C CA . GLY A 1 91 ? -17.857 6.265 9.733 1.00 91.62 91 GLY A CA 1
ATOM 676 C C . GLY A 1 91 ? -17.678 6.816 11.150 1.00 91.62 91 GLY A C 1
ATOM 677 O O . GLY A 1 91 ? -17.628 8.031 11.350 1.00 91.62 91 GLY A O 1
ATOM 678 N N . ASP A 1 92 ? -17.562 5.913 12.121 1.00 93.75 92 ASP A N 1
ATOM 679 C CA . ASP A 1 92 ? -17.264 6.199 13.530 1.00 93.75 92 ASP A CA 1
ATOM 680 C C . ASP A 1 92 ? -15.776 5.984 13.890 1.00 93.75 92 ASP A C 1
ATOM 682 O O . ASP A 1 92 ? -15.412 5.996 15.070 1.00 93.75 92 ASP A O 1
ATOM 686 N N . LEU A 1 93 ? -14.886 5.831 12.895 1.00 93.25 93 LEU A N 1
ATOM 687 C CA . LEU A 1 93 ? -13.458 5.629 13.145 1.00 93.25 93 LEU A CA 1
ATOM 688 C C . LEU A 1 93 ? -12.841 6.857 13.849 1.00 93.25 93 LEU A C 1
ATOM 690 O O . LEU A 1 93 ? -12.940 7.986 13.344 1.00 93.25 93 LEU A O 1
ATOM 694 N N . PRO A 1 94 ? -12.132 6.680 14.984 1.00 92.81 94 PRO A N 1
ATOM 695 C CA . PRO A 1 94 ? -11.652 7.811 15.767 1.00 92.81 94 PRO A CA 1
ATOM 696 C C . PRO A 1 94 ? -10.615 8.642 15.010 1.00 92.81 94 PRO A C 1
ATOM 698 O O . PRO A 1 94 ? -9.580 8.131 14.590 1.00 92.81 94 PRO A O 1
ATOM 701 N N . ARG A 1 95 ? -10.784 9.971 14.966 1.00 94.38 95 ARG A N 1
ATOM 702 C CA . ARG A 1 95 ? -9.772 10.896 14.405 1.00 94.38 95 ARG A CA 1
ATOM 703 C C . ARG A 1 95 ? -8.368 10.681 14.990 1.00 94.38 95 ARG A C 1
ATOM 705 O O . ARG A 1 95 ? -7.363 10.919 14.321 1.00 94.38 95 ARG A O 1
ATOM 712 N N . ALA A 1 96 ? -8.294 10.233 16.242 1.00 94.06 96 ALA A N 1
ATOM 713 C CA . ALA A 1 96 ? -7.055 10.050 16.986 1.00 94.06 96 ALA A CA 1
ATOM 714 C C . ALA A 1 96 ? -6.157 8.906 16.468 1.00 94.06 96 ALA A C 1
ATOM 716 O O . ALA A 1 96 ? -4.967 8.907 16.799 1.00 94.06 96 ALA A O 1
ATOM 717 N N . ILE A 1 97 ? -6.674 7.980 15.643 1.00 93.88 97 ILE A N 1
ATOM 718 C CA . ILE A 1 97 ? -5.853 6.935 14.997 1.00 93.88 97 ILE A CA 1
ATOM 719 C C . ILE A 1 97 ? -4.967 7.507 13.879 1.00 93.88 97 ILE A C 1
ATOM 721 O O . ILE A 1 97 ? -3.949 6.915 13.526 1.00 93.88 97 ILE A O 1
ATOM 725 N N . GLY A 1 98 ? -5.315 8.694 13.367 1.00 94.62 98 GLY A N 1
ATOM 726 C CA . GLY A 1 98 ? -4.586 9.395 12.315 1.00 94.62 98 GLY A CA 1
ATOM 727 C C . GLY A 1 98 ? -4.894 8.887 10.904 1.00 94.62 98 GLY A C 1
ATOM 728 O O . GLY A 1 98 ? -5.451 7.805 10.706 1.00 94.62 98 GLY A O 1
ATOM 729 N N . THR A 1 99 ? -4.539 9.696 9.900 1.00 93.75 99 THR A N 1
ATOM 730 C CA . THR A 1 99 ? -4.835 9.399 8.490 1.00 93.75 99 THR A CA 1
ATOM 731 C C . THR A 1 99 ? -4.202 8.085 8.024 1.00 93.75 99 THR A C 1
ATOM 733 O O . THR A 1 99 ? -4.939 7.294 7.453 1.00 93.75 99 THR A O 1
ATOM 736 N N . PRO A 1 100 ? -2.919 7.767 8.308 1.00 93.38 100 PRO A N 1
ATOM 737 C CA . PRO A 1 100 ? -2.318 6.513 7.841 1.00 93.38 100 PRO A CA 1
ATOM 738 C C . PRO A 1 100 ? -3.078 5.259 8.294 1.00 93.38 100 PRO A C 1
ATOM 740 O O . PRO A 1 100 ? -3.395 4.411 7.467 1.00 93.38 100 PRO A O 1
ATOM 743 N N . ALA A 1 101 ? -3.449 5.185 9.577 1.00 94.31 101 ALA A N 1
ATOM 744 C CA . ALA A 1 101 ? -4.223 4.059 10.090 1.00 94.31 101 ALA A CA 1
ATOM 745 C C . ALA A 1 101 ? -5.644 4.041 9.511 1.00 94.31 101 ALA A C 1
ATOM 747 O O . ALA A 1 101 ? -6.130 2.982 9.139 1.00 94.31 101 ALA A O 1
ATOM 748 N N . THR A 1 102 ? -6.283 5.209 9.361 1.00 95.75 102 THR A N 1
ATOM 749 C CA . THR A 1 102 ? -7.610 5.310 8.723 1.00 95.75 102 THR A CA 1
ATOM 750 C C . THR A 1 102 ? -7.579 4.756 7.296 1.00 95.75 102 THR A C 1
ATOM 752 O O . THR A 1 102 ? -8.445 3.970 6.931 1.00 95.75 102 THR A O 1
ATOM 755 N N . ARG A 1 103 ? -6.561 5.106 6.498 1.00 94.75 103 ARG A N 1
ATOM 756 C CA . ARG A 1 103 ? -6.408 4.582 5.133 1.00 94.75 103 ARG A CA 1
ATOM 757 C C . ARG A 1 103 ? -6.219 3.068 5.129 1.00 94.75 103 ARG A C 1
ATOM 759 O O . ARG A 1 103 ? -6.935 2.389 4.409 1.00 94.75 103 ARG A O 1
ATOM 766 N N . ALA A 1 104 ? -5.341 2.544 5.985 1.00 92.75 104 ALA A N 1
ATOM 767 C CA . ALA A 1 104 ? -5.084 1.106 6.084 1.00 92.75 104 ALA A CA 1
ATOM 768 C C . ALA A 1 104 ? -6.342 0.283 6.429 1.00 92.75 104 ALA A C 1
ATOM 770 O O . ALA A 1 104 ? -6.506 -0.836 5.934 1.00 92.75 104 ALA A O 1
ATOM 771 N N . LEU A 1 105 ? -7.235 0.839 7.259 1.00 93.38 105 LEU A N 1
ATOM 772 C CA . LEU A 1 105 ? -8.541 0.249 7.563 1.00 93.38 105 LEU A CA 1
ATOM 773 C C . LEU A 1 105 ? -9.469 0.284 6.340 1.00 93.38 105 LEU A C 1
ATOM 775 O O . LEU A 1 105 ? -10.001 -0.753 5.946 1.00 93.38 105 LEU A O 1
ATOM 779 N N . VAL A 1 106 ? -9.596 1.438 5.681 1.00 93.94 106 VAL A N 1
ATOM 780 C CA . VAL A 1 106 ? -10.450 1.587 4.490 1.00 93.94 106 VAL A CA 1
ATOM 781 C C . VAL A 1 106 ? -9.986 0.693 3.338 1.00 93.94 106 VAL A C 1
ATOM 783 O O . VAL A 1 106 ? -10.818 0.090 2.663 1.00 93.94 106 VAL A O 1
ATOM 786 N N . GLU A 1 107 ? -8.675 0.514 3.145 1.00 90.62 107 GLU A N 1
ATOM 787 C CA . GLU A 1 107 ? -8.124 -0.438 2.164 1.00 90.62 107 GLU A CA 1
ATOM 788 C C . GLU A 1 107 ? -8.627 -1.867 2.407 1.00 90.62 107 GLU A C 1
ATOM 790 O O . GLU A 1 107 ? -8.834 -2.623 1.456 1.00 90.62 107 GLU A O 1
ATOM 795 N N . ARG A 1 108 ? -8.875 -2.232 3.670 1.00 90.88 108 ARG A N 1
ATOM 796 C CA . ARG A 1 108 ? -9.418 -3.532 4.103 1.00 90.88 108 ARG A CA 1
ATOM 797 C C . ARG A 1 108 ? -10.946 -3.591 4.099 1.00 90.88 108 ARG A C 1
ATOM 799 O O . ARG A 1 108 ? -11.497 -4.638 4.409 1.00 90.88 108 ARG A O 1
ATOM 806 N N . GLY A 1 109 ? -11.621 -2.508 3.716 1.00 90.81 109 GLY A N 1
ATOM 807 C CA . GLY A 1 109 ? -13.080 -2.398 3.758 1.00 90.81 109 GLY A CA 1
ATOM 808 C C . GLY A 1 109 ? -13.637 -2.068 5.145 1.00 90.81 109 GLY A C 1
ATOM 809 O O . GLY A 1 109 ? -14.850 -2.067 5.315 1.00 90.81 109 GLY A O 1
ATOM 810 N N . ILE A 1 110 ? -12.776 -1.764 6.121 1.00 92.94 110 ILE A N 1
ATOM 811 C CA . ILE A 1 110 ? -13.180 -1.368 7.472 1.00 92.94 110 ILE A CA 1
ATOM 812 C C . ILE A 1 110 ? -13.495 0.122 7.451 1.00 92.94 110 ILE A C 1
ATOM 814 O O . ILE A 1 110 ? -12.615 0.962 7.236 1.00 92.94 110 ILE A O 1
ATOM 818 N N . THR A 1 111 ? -14.762 0.445 7.671 1.00 93.31 111 THR A N 1
ATOM 819 C CA . THR A 1 111 ? -15.272 1.821 7.641 1.00 93.31 111 THR A CA 1
ATOM 820 C C . THR A 1 111 ? -15.934 2.234 8.949 1.00 93.31 111 THR A C 1
ATOM 822 O O . THR A 1 111 ? -16.188 3.422 9.140 1.00 93.31 111 THR A O 1
ATOM 825 N N . CYS A 1 112 ? -16.149 1.292 9.869 1.00 94.06 112 CYS A N 1
ATOM 826 C CA . CYS A 1 112 ? -16.632 1.556 11.216 1.00 94.06 112 CYS A CA 1
ATOM 827 C C . CYS A 1 112 ? -15.999 0.625 12.266 1.00 94.06 112 CYS A C 1
ATOM 829 O O . CYS A 1 112 ? -15.369 -0.381 11.935 1.00 94.06 112 CYS A O 1
ATOM 831 N N . LEU A 1 113 ? -16.166 0.947 13.549 1.00 93.25 113 LEU A N 1
ATOM 832 C CA . LEU A 1 113 ? -15.685 0.142 14.676 1.00 93.25 113 LEU A CA 1
ATOM 833 C C . LEU A 1 113 ? -16.360 -1.235 14.728 1.00 93.25 113 LEU A C 1
ATOM 835 O O . LEU A 1 113 ? -15.736 -2.203 15.160 1.00 93.25 113 LEU A O 1
ATOM 839 N N . ALA A 1 114 ? -17.599 -1.353 14.240 1.00 92.94 114 ALA A N 1
ATOM 840 C CA . ALA A 1 114 ? -18.294 -2.636 14.166 1.00 92.94 114 ALA A CA 1
ATOM 841 C C . ALA A 1 114 ? -17.598 -3.635 13.220 1.00 92.94 114 ALA A C 1
ATOM 843 O O . ALA A 1 114 ? -17.593 -4.830 13.511 1.00 92.94 114 ALA A O 1
ATOM 844 N N . ASP A 1 115 ? -16.931 -3.160 12.162 1.00 93.06 115 ASP A N 1
ATOM 845 C CA . ASP A 1 115 ? -16.170 -4.012 11.233 1.00 93.06 115 ASP A CA 1
ATOM 846 C C . ASP A 1 115 ? -14.918 -4.629 11.892 1.00 93.06 115 ASP A C 1
ATOM 848 O O . ASP A 1 115 ? -14.328 -5.569 11.364 1.00 93.06 115 ASP A O 1
ATOM 852 N N . LEU A 1 116 ? -14.498 -4.107 13.053 1.00 92.00 116 LEU A N 1
ATOM 853 C CA . LEU A 1 116 ? -13.366 -4.617 13.833 1.00 92.00 116 LEU A CA 1
ATOM 854 C C . LEU A 1 116 ? -13.769 -5.654 14.889 1.00 92.00 116 LEU A C 1
ATOM 856 O O . LEU A 1 116 ? -12.902 -6.159 15.612 1.00 92.00 116 LEU A O 1
ATOM 860 N N . GLN A 1 117 ? -15.059 -5.982 15.009 1.00 90.19 117 GLN A N 1
ATOM 861 C CA . GLN A 1 117 ? -15.506 -7.007 15.948 1.00 90.19 117 GLN A CA 1
ATOM 862 C C . GLN A 1 117 ? -14.884 -8.364 15.594 1.00 90.19 117 GLN A C 1
ATOM 864 O O . GLN A 1 117 ? -14.988 -8.848 14.473 1.00 90.19 117 GLN A O 1
ATOM 869 N N . GLY A 1 118 ? -14.216 -8.980 16.572 1.00 87.19 118 GLY A N 1
ATOM 870 C CA . GLY A 1 118 ? -13.512 -10.253 16.394 1.00 87.19 118 GLY A CA 1
ATOM 871 C C . GLY A 1 118 ? -12.066 -10.136 15.900 1.00 87.19 118 GLY A C 1
ATOM 872 O O . GLY A 1 118 ? -11.340 -11.124 15.980 1.00 87.19 118 GLY A O 1
ATOM 873 N N . VAL A 1 119 ? -11.606 -8.952 15.479 1.00 91.19 119 VAL A N 1
ATOM 874 C CA . VAL A 1 119 ? -10.203 -8.741 15.086 1.00 91.19 119 VAL A CA 1
ATOM 875 C C . VAL A 1 119 ? -9.320 -8.657 16.334 1.00 91.19 119 VAL A C 1
ATOM 877 O O . VAL A 1 119 ? -9.554 -7.848 17.244 1.00 91.19 119 VAL A O 1
ATOM 880 N N . ALA A 1 120 ? -8.277 -9.483 16.404 1.00 90.88 120 ALA A N 1
ATOM 881 C CA . ALA A 1 120 ? -7.350 -9.472 17.533 1.00 90.88 120 ALA A CA 1
ATOM 882 C C . ALA A 1 120 ? -6.450 -8.220 17.524 1.00 90.88 120 ALA A C 1
ATOM 884 O O . ALA A 1 120 ? -6.146 -7.647 16.481 1.00 90.88 120 ALA A O 1
ATOM 885 N N . VAL A 1 121 ? -5.975 -7.798 18.701 1.00 89.75 121 VAL A N 1
ATOM 886 C CA . VAL A 1 121 ? -5.039 -6.659 18.815 1.00 89.75 121 VAL A CA 1
ATOM 887 C C . VAL A 1 121 ? -3.720 -6.962 18.099 1.00 89.75 121 VAL A C 1
ATOM 889 O O . VAL A 1 121 ? -3.178 -6.097 17.415 1.00 89.75 121 VAL A O 1
ATOM 892 N N . ASP A 1 122 ? -3.240 -8.202 18.207 1.00 90.38 122 ASP A N 1
ATOM 893 C CA . ASP A 1 122 ? -2.019 -8.657 17.534 1.00 90.38 122 ASP A CA 1
ATOM 894 C C . ASP A 1 122 ? -2.185 -8.684 16.010 1.00 90.38 122 ASP A C 1
ATOM 896 O O . ASP A 1 122 ? -1.265 -8.339 15.269 1.00 90.38 122 ASP A O 1
ATOM 900 N N . GLU A 1 123 ? -3.385 -9.024 15.534 1.00 91.94 123 GLU A N 1
ATOM 901 C CA . GLU A 1 123 ? -3.722 -8.965 14.114 1.00 91.94 123 GLU A CA 1
ATOM 902 C C . GLU A 1 123 ? -3.718 -7.515 13.616 1.00 91.94 123 GLU A C 1
ATOM 904 O O . GLU A 1 123 ? -3.039 -7.216 12.633 1.00 91.94 123 GLU A O 1
ATOM 909 N N . LEU A 1 124 ? -4.359 -6.590 14.342 1.00 91.19 124 LEU A N 1
ATOM 910 C CA . LEU A 1 124 ? -4.311 -5.151 14.046 1.00 91.19 124 LEU A CA 1
ATOM 911 C C . LEU A 1 124 ? -2.875 -4.618 13.993 1.00 91.19 124 LEU A C 1
ATOM 913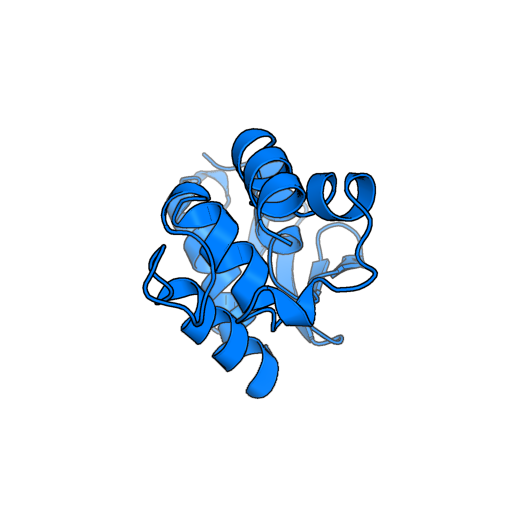 O O . LEU A 1 124 ? -2.544 -3.824 13.114 1.00 91.19 124 LEU A O 1
ATOM 917 N N . ALA A 1 125 ? -2.019 -5.054 14.918 1.00 91.25 125 ALA A N 1
ATOM 918 C CA . ALA A 1 125 ? -0.618 -4.641 14.977 1.00 91.25 125 ALA A CA 1
ATOM 919 C C . ALA A 1 125 ? 0.222 -5.169 13.802 1.00 91.25 125 ALA A C 1
ATOM 921 O O . ALA A 1 125 ? 1.251 -4.577 13.470 1.00 91.25 125 ALA A O 1
ATOM 922 N N . SER A 1 126 ? -0.210 -6.258 13.161 1.00 90.88 126 SER A N 1
ATOM 923 C CA . SER A 1 126 ? 0.440 -6.798 11.963 1.00 90.88 126 SER A CA 1
ATOM 924 C C . SER A 1 126 ? 0.095 -6.018 10.688 1.00 90.88 126 SER A C 1
ATOM 926 O O . SER A 1 126 ? 0.789 -6.145 9.676 1.00 90.88 126 SER A O 1
ATOM 928 N N . TRP A 1 127 ? -0.965 -5.201 10.705 1.00 90.50 127 TRP A N 1
ATOM 929 C CA . TRP A 1 127 ? -1.415 -4.485 9.517 1.00 90.50 127 TRP A CA 1
ATOM 930 C C . TRP A 1 127 ? -0.505 -3.302 9.193 1.00 90.50 127 TRP A C 1
ATOM 932 O O . TRP A 1 127 ? -0.312 -2.375 9.983 1.00 90.50 127 TRP A O 1
ATOM 942 N N . HIS A 1 128 ? 0.020 -3.305 7.967 1.00 85.81 128 HIS A N 1
ATOM 943 C CA . HIS A 1 128 ? 0.803 -2.193 7.447 1.00 85.81 128 HIS A CA 1
ATOM 944 C C . HIS A 1 128 ? 0.002 -0.883 7.517 1.00 85.81 128 HIS A C 1
ATOM 946 O O . HIS A 1 128 ? -1.159 -0.835 7.123 1.00 85.81 128 HIS A O 1
ATOM 952 N N . GLY A 1 129 ? 0.620 0.182 8.033 1.00 86.12 129 GLY A N 1
ATOM 953 C CA . GLY A 1 129 ? -0.021 1.491 8.205 1.00 86.12 129 GLY A CA 1
ATOM 954 C C . GLY A 1 129 ? -0.776 1.681 9.529 1.00 86.12 129 GLY A C 1
ATOM 955 O O . GLY A 1 129 ? -1.058 2.826 9.893 1.00 86.12 129 GLY A O 1
ATOM 956 N N . VAL A 1 130 ? -1.025 0.615 10.302 1.00 92.94 130 VAL A N 1
ATOM 957 C CA . VAL A 1 130 ? -1.646 0.696 11.636 1.00 92.94 130 VAL A CA 1
ATOM 958 C C . VAL A 1 130 ? -0.560 0.713 12.716 1.00 92.94 130 VAL A C 1
ATOM 960 O O . VAL A 1 130 ? 0.006 -0.303 13.098 1.00 92.94 130 VAL A O 1
ATOM 963 N N . GLY A 1 131 ? -0.225 1.908 13.210 1.00 89.69 131 GLY A N 1
ATOM 964 C CA . GLY A 1 131 ? 0.823 2.070 14.226 1.00 89.69 131 GLY A CA 1
ATOM 965 C C . GLY A 1 131 ? 0.377 1.690 15.651 1.00 89.69 131 GLY A C 1
ATOM 966 O O . GLY A 1 131 ? -0.820 1.724 15.942 1.00 89.69 131 GLY A O 1
ATOM 967 N N . PRO A 1 132 ? 1.312 1.465 16.600 1.00 92.56 132 PRO A N 1
ATOM 968 C CA . PRO A 1 132 ? 0.997 1.061 17.981 1.00 92.56 132 PRO A CA 1
ATOM 969 C C . PRO A 1 132 ? 0.018 1.998 18.701 1.00 92.56 132 PRO A C 1
ATOM 971 O O . PRO A 1 132 ? -0.833 1.568 19.475 1.00 92.56 132 PRO A O 1
ATOM 974 N N . ARG A 1 133 ? 0.098 3.304 18.411 1.00 94.06 133 ARG A N 1
ATOM 975 C CA . ARG A 1 133 ? -0.854 4.294 18.927 1.00 94.06 133 ARG A CA 1
ATOM 976 C C . ARG A 1 133 ? -2.274 4.051 18.411 1.00 94.06 133 ARG A C 1
ATOM 978 O O . ARG A 1 133 ? -3.210 4.166 19.193 1.00 94.06 133 ARG A O 1
ATOM 985 N N . ALA A 1 134 ? -2.428 3.755 17.121 1.00 94.75 134 ALA A N 1
ATOM 986 C CA . ALA A 1 134 ? -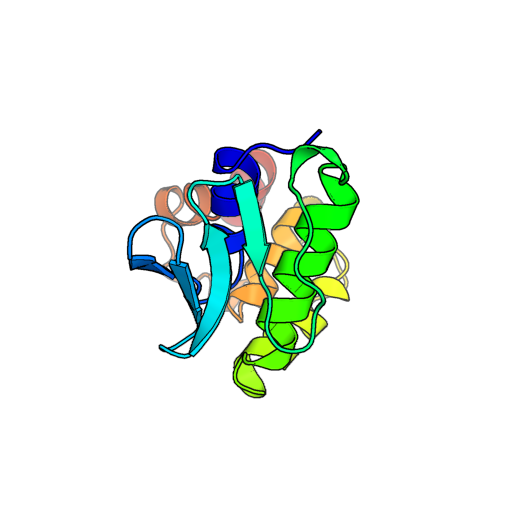3.726 3.456 16.525 1.00 94.75 134 ALA A CA 1
ATOM 987 C C . ALA A 1 134 ? -4.290 2.154 17.099 1.00 94.75 134 ALA A C 1
ATOM 989 O O . ALA A 1 134 ? -5.437 2.150 17.525 1.00 94.75 134 AL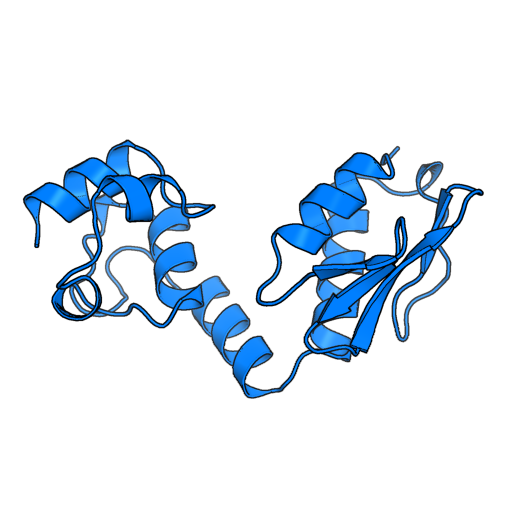A A O 1
ATOM 990 N N . VAL A 1 135 ? -3.464 1.107 17.214 1.00 94.31 135 VAL A N 1
ATOM 991 C CA . VAL A 1 135 ? -3.842 -0.172 17.843 1.00 94.31 135 VAL A CA 1
ATOM 992 C C . VAL A 1 135 ? -4.384 0.046 19.257 1.00 94.31 135 VAL A C 1
ATOM 994 O O . VAL A 1 135 ? -5.465 -0.439 19.578 1.00 94.31 135 VAL A O 1
ATOM 997 N N . ARG A 1 136 ? -3.679 0.830 20.085 1.00 93.88 136 ARG A N 1
ATOM 998 C CA . ARG A 1 136 ? -4.131 1.150 21.445 1.00 93.88 136 ARG A CA 1
ATOM 999 C C . ARG A 1 136 ? -5.491 1.857 21.447 1.00 93.88 136 ARG A C 1
ATOM 1001 O O . ARG A 1 136 ? -6.386 1.439 22.167 1.00 93.88 136 ARG A O 1
ATOM 1008 N N . ILE A 1 137 ? -5.655 2.892 20.621 1.00 93.94 137 ILE A N 1
ATOM 1009 C CA . ILE A 1 137 ? -6.908 3.661 20.539 1.00 93.94 137 ILE A CA 1
ATOM 1010 C C . ILE A 1 137 ? -8.066 2.783 20.054 1.00 93.94 137 ILE A C 1
ATOM 1012 O O . ILE A 1 137 ? -9.147 2.840 20.628 1.00 93.94 137 ILE A O 1
ATOM 1016 N N . LEU A 1 138 ? -7.851 1.960 19.024 1.00 92.00 138 LEU A N 1
ATOM 1017 C CA . LEU A 1 138 ? -8.866 1.037 18.510 1.00 92.00 138 LEU A CA 1
ATOM 1018 C C . LEU A 1 138 ? -9.241 -0.022 19.554 1.00 92.00 138 LEU A C 1
ATOM 1020 O O . LEU A 1 138 ? -10.411 -0.357 19.679 1.00 92.00 138 LEU A O 1
ATOM 1024 N N . GLY A 1 139 ? -8.273 -0.504 20.338 1.00 88.50 139 GLY A N 1
ATOM 1025 C CA . GLY A 1 139 ? -8.524 -1.419 21.452 1.00 88.50 139 GLY A CA 1
ATOM 1026 C C . GLY A 1 139 ? -9.342 -0.800 22.589 1.00 88.50 139 GLY A C 1
ATOM 1027 O O . GLY A 1 139 ? -10.123 -1.510 23.211 1.00 88.50 139 GLY A O 1
ATOM 1028 N N . GLU A 1 140 ? -9.182 0.503 22.838 1.00 88.75 140 GLU A N 1
ATOM 1029 C CA . GLU A 1 140 ? -9.939 1.271 23.842 1.00 88.75 140 GLU A CA 1
ATOM 1030 C C . GLU A 1 140 ? -11.335 1.704 23.349 1.00 88.75 140 GLU A C 1
ATOM 1032 O O . GLU A 1 140 ? -12.206 1.978 24.170 1.00 88.75 140 GLU A O 1
ATOM 1037 N N . SER A 1 141 ? -11.536 1.813 22.030 1.00 83.94 141 SER A N 1
ATOM 1038 C CA . SER A 1 141 ? -12.741 2.418 21.430 1.00 83.94 141 SER A CA 1
ATOM 1039 C C . SER A 1 141 ? -13.769 1.407 20.910 1.00 83.94 141 SER A C 1
ATOM 1041 O O . SER A 1 141 ? -14.831 1.833 20.468 1.00 83.94 141 SER A O 1
ATOM 1043 N N . ARG A 1 142 ? -13.443 0.110 20.899 1.00 73.56 142 ARG A N 1
ATOM 1044 C CA . ARG A 1 142 ? -14.279 -0.972 20.351 1.00 73.56 142 ARG A CA 1
ATOM 1045 C C . ARG A 1 142 ? -15.152 -1.656 21.398 1.00 73.56 142 ARG A C 1
ATOM 1047 O O . ARG A 1 142 ? -14.724 -1.710 22.572 1.00 73.56 142 ARG A O 1
#